Protein AF-A0A8H2ZQN6-F1 (afdb_monomer_lite)

Structure (mmCIF, N/CA/C/O backbone):
data_AF-A0A8H2ZQN6-F1
#
_entry.id   AF-A0A8H2ZQN6-F1
#
loop_
_atom_site.group_PDB
_atom_site.id
_atom_site.type_symbol
_atom_site.label_atom_id
_atom_site.label_alt_id
_atom_site.label_comp_id
_atom_site.label_asym_id
_atom_site.label_entity_id
_atom_site.label_seq_id
_atom_site.pdbx_PDB_ins_code
_atom_site.Cartn_x
_atom_site.Cartn_y
_atom_site.Cartn_z
_atom_site.occupancy
_atom_site.B_iso_or_equiv
_atom_site.auth_seq_id
_atom_site.auth_comp_id
_atom_site.auth_asym_id
_atom_site.auth_atom_id
_atom_site.pdbx_PDB_model_num
ATOM 1 N N . MET A 1 1 ? -56.447 -8.764 15.265 1.00 43.31 1 MET A N 1
ATOM 2 C CA . MET A 1 1 ? -55.412 -9.345 14.390 1.00 43.31 1 MET A CA 1
ATOM 3 C C . MET A 1 1 ? -54.597 -8.172 13.891 1.00 43.31 1 MET A C 1
ATOM 5 O O . MET A 1 1 ? -55.096 -7.368 13.116 1.00 43.31 1 MET A O 1
ATOM 9 N N . GLU A 1 2 ? -53.455 -7.976 14.535 1.00 46.53 2 GLU A N 1
ATOM 10 C CA . GLU A 1 2 ? -52.591 -6.804 14.416 1.00 46.53 2 GLU A CA 1
ATOM 11 C C . GLU A 1 2 ? -51.804 -6.855 13.109 1.00 46.53 2 GLU A C 1
ATOM 13 O O . GLU A 1 2 ? -51.263 -7.900 12.759 1.00 46.53 2 GLU A O 1
ATOM 18 N N . CYS A 1 3 ? -51.712 -5.723 12.421 1.00 36.25 3 CYS A N 1
ATOM 19 C CA . CYS A 1 3 ? -50.650 -5.422 11.464 1.00 36.25 3 CYS A CA 1
ATOM 20 C C . CYS A 1 3 ? -50.433 -3.908 11.515 1.00 36.25 3 CYS A C 1
ATOM 22 O O . CYS A 1 3 ? -50.798 -3.173 10.600 1.00 36.25 3 CYS A O 1
ATOM 24 N N . GLU A 1 4 ? -49.894 -3.430 12.637 1.00 41.22 4 GLU A N 1
ATOM 25 C CA . GLU A 1 4 ? -49.317 -2.093 12.675 1.00 41.22 4 GLU A CA 1
ATOM 26 C C . GLU A 1 4 ? -48.091 -2.075 11.761 1.00 41.22 4 GLU A C 1
ATOM 28 O O . GLU A 1 4 ? -47.075 -2.724 12.021 1.00 41.22 4 GLU A O 1
ATOM 33 N N . PHE A 1 5 ? -48.195 -1.326 10.665 1.00 46.28 5 PHE A N 1
ATOM 34 C CA . PHE A 1 5 ? -47.043 -0.906 9.884 1.00 46.28 5 PHE A CA 1
ATOM 35 C C . PHE A 1 5 ? -46.205 0.021 10.765 1.00 46.28 5 PHE A C 1
ATOM 37 O O . PHE A 1 5 ? -46.454 1.224 10.853 1.00 46.28 5 PHE A O 1
ATOM 44 N N . GLN A 1 6 ? -45.210 -0.545 11.446 1.00 47.81 6 GLN A N 1
ATOM 45 C CA . GLN A 1 6 ? -44.173 0.243 12.091 1.00 47.81 6 GLN A CA 1
ATOM 46 C C . GLN A 1 6 ? -43.396 0.976 10.996 1.00 47.81 6 GLN A C 1
ATOM 48 O O . GLN A 1 6 ? -42.540 0.402 10.323 1.00 47.81 6 GLN A O 1
ATOM 53 N N . LEU A 1 7 ? -43.738 2.252 10.812 1.00 44.84 7 LEU A N 1
ATOM 54 C CA . LEU A 1 7 ? -42.988 3.228 10.036 1.00 44.84 7 LEU A CA 1
ATOM 55 C C . LEU A 1 7 ? -41.527 3.151 10.487 1.00 44.84 7 LEU A C 1
ATOM 57 O O . LEU A 1 7 ? -41.179 3.528 11.608 1.00 44.84 7 LEU A O 1
ATOM 61 N N . THR A 1 8 ? -40.685 2.567 9.637 1.00 47.31 8 THR A N 1
ATOM 62 C CA . THR A 1 8 ? -39.280 2.313 9.926 1.00 47.31 8 THR A CA 1
ATOM 63 C C . THR A 1 8 ? -38.611 3.630 10.277 1.00 47.31 8 THR A C 1
ATOM 65 O O . THR A 1 8 ? -38.440 4.488 9.417 1.00 47.31 8 THR A O 1
ATOM 68 N N . LYS A 1 9 ? -38.258 3.776 11.554 1.00 48.06 9 LYS A N 1
ATOM 69 C CA . LYS A 1 9 ? -37.428 4.841 12.116 1.00 48.06 9 LYS A CA 1
ATOM 70 C C . LYS A 1 9 ? -36.316 5.184 11.118 1.00 48.06 9 LYS A C 1
ATOM 72 O O . LYS A 1 9 ? -35.408 4.370 10.951 1.00 48.06 9 LYS A O 1
ATOM 77 N N . GLU A 1 10 ? -36.441 6.329 10.439 1.00 48.16 10 GLU A N 1
ATOM 78 C CA . GLU A 1 10 ? -35.470 6.890 9.488 1.00 48.16 10 GLU A CA 1
ATOM 79 C C . GLU A 1 10 ? -34.058 6.664 10.039 1.00 48.16 10 GLU A C 1
ATOM 81 O O . GLU A 1 10 ? -33.629 7.270 11.028 1.00 48.16 10 GLU A O 1
ATOM 86 N N . LYS A 1 11 ? -33.375 5.659 9.487 1.00 60.38 11 LYS A N 1
ATOM 87 C CA . LYS A 1 11 ? -32.103 5.182 10.015 1.00 60.38 11 LYS A CA 1
ATOM 88 C C . LYS A 1 11 ? -31.082 6.225 9.584 1.00 60.38 11 LYS A C 1
ATOM 90 O O . LYS A 1 11 ? -30.734 6.270 8.409 1.00 60.38 11 LYS A O 1
ATOM 95 N N . LEU A 1 12 ? -30.659 7.079 10.525 1.00 54.03 12 LEU A N 1
ATOM 96 C CA . LEU A 1 12 ? -29.599 8.076 10.325 1.00 54.03 12 LEU A CA 1
ATOM 97 C C . LEU A 1 12 ? -28.499 7.506 9.416 1.00 54.03 12 LEU A C 1
ATOM 99 O O . LEU A 1 12 ? -28.129 6.337 9.604 1.00 54.03 12 LEU A O 1
ATOM 103 N N . PRO A 1 13 ? -27.967 8.296 8.463 1.00 62.41 13 PRO A N 1
ATOM 104 C CA . PRO A 1 13 ? -26.981 7.807 7.513 1.00 62.41 13 PRO A CA 1
ATOM 105 C C . PRO A 1 13 ? -25.854 7.117 8.277 1.00 62.41 13 PRO A C 1
ATOM 107 O O . PRO A 1 13 ? -25.272 7.672 9.213 1.00 62.41 13 PRO A O 1
ATOM 110 N N . THR A 1 14 ? -25.595 5.856 7.924 1.00 73.25 14 THR A N 1
ATOM 111 C CA . THR A 1 14 ? -24.514 5.097 8.551 1.00 73.25 14 THR A CA 1
ATOM 112 C C . THR A 1 14 ? -23.230 5.851 8.248 1.00 73.25 14 THR A C 1
ATOM 114 O O . THR A 1 14 ? -22.891 6.035 7.081 1.00 73.25 14 THR A O 1
ATOM 117 N N . SER A 1 15 ? -22.545 6.342 9.286 1.00 88.19 15 SER A N 1
ATOM 118 C CA . SER A 1 15 ? -21.300 7.075 9.077 1.00 88.19 15 SER A CA 1
ATOM 119 C C . SER A 1 15 ? -20.325 6.194 8.299 1.00 88.19 15 SER A C 1
ATOM 121 O O . SER A 1 15 ? -20.264 4.982 8.520 1.00 88.19 15 SER A O 1
ATOM 123 N N . LEU A 1 16 ? -19.549 6.796 7.395 1.00 90.12 16 LEU A N 1
ATOM 124 C CA . LEU A 1 16 ? -18.563 6.060 6.599 1.00 90.12 16 LEU A CA 1
ATOM 125 C C . LEU A 1 16 ? -17.634 5.233 7.499 1.00 90.12 16 LEU A C 1
ATOM 127 O O . LEU A 1 16 ? -17.326 4.086 7.194 1.00 90.12 16 LEU A O 1
ATOM 131 N N . LEU A 1 17 ? -17.261 5.792 8.654 1.00 90.31 17 LEU A N 1
ATOM 132 C CA . LEU A 1 17 ? -16.474 5.097 9.666 1.00 90.31 17 LEU A CA 1
ATOM 133 C C . LEU A 1 17 ? -17.173 3.821 10.147 1.00 90.31 17 LEU A C 1
ATOM 135 O O . LEU A 1 17 ? -16.547 2.768 10.191 1.00 90.31 17 LEU A O 1
ATOM 139 N N . ARG A 1 18 ? -18.467 3.890 10.481 1.00 90.62 18 ARG A N 1
ATOM 140 C CA . ARG A 1 18 ? -19.241 2.733 10.949 1.00 90.62 18 ARG A CA 1
ATOM 141 C C . ARG A 1 18 ? -19.399 1.667 9.865 1.00 90.62 18 ARG A C 1
ATOM 143 O O . ARG A 1 18 ? -19.366 0.485 10.187 1.00 90.62 18 ARG A O 1
ATOM 150 N N . LEU A 1 19 ? -19.546 2.076 8.605 1.00 91.50 19 LEU A N 1
ATOM 151 C CA . LEU A 1 19 ? -19.611 1.157 7.470 1.00 91.50 19 LEU A CA 1
ATOM 152 C C . LEU A 1 19 ? -18.270 0.438 7.259 1.00 91.50 19 LEU A C 1
ATOM 154 O O . LEU A 1 19 ? -18.228 -0.788 7.222 1.00 91.50 19 LEU A O 1
ATOM 158 N N . LEU A 1 20 ? -17.174 1.198 7.182 1.00 91.50 20 LEU A N 1
ATOM 159 C CA . LEU A 1 20 ? -15.830 0.665 6.943 1.00 91.50 20 LEU A CA 1
ATOM 160 C C . LEU A 1 20 ? -15.240 -0.066 8.156 1.00 91.50 20 LEU A C 1
ATOM 162 O O . LEU A 1 20 ? -14.285 -0.818 8.008 1.00 91.50 20 LEU A O 1
ATOM 166 N N . SER A 1 21 ? -15.801 0.116 9.355 1.00 91.38 21 SER A N 1
ATOM 167 C CA . SER A 1 21 ? -15.421 -0.678 10.537 1.00 91.38 21 SER A CA 1
ATOM 168 C C . SER A 1 21 ? -15.805 -2.155 10.393 1.00 91.38 21 SER A C 1
ATOM 170 O O . SER A 1 21 ? -15.301 -2.999 11.129 1.00 91.38 21 SER A O 1
ATOM 172 N N . ASN A 1 22 ? -16.702 -2.487 9.459 1.00 92.69 22 ASN A N 1
ATOM 173 C CA . ASN A 1 22 ? -16.946 -3.866 9.072 1.00 92.69 22 ASN A CA 1
ATOM 174 C C . ASN A 1 22 ? -15.816 -4.340 8.146 1.00 92.69 22 ASN A C 1
ATOM 176 O O . ASN A 1 22 ? -15.701 -3.879 7.010 1.00 92.69 22 ASN A O 1
ATOM 180 N N . THR A 1 23 ? -15.010 -5.287 8.624 1.00 90.94 23 THR A N 1
ATOM 181 C CA . THR A 1 23 ? -13.837 -5.804 7.905 1.00 90.94 23 THR A CA 1
ATOM 182 C C . THR A 1 23 ? -14.189 -6.437 6.562 1.00 90.94 23 THR A C 1
ATOM 184 O O . THR A 1 23 ? -13.428 -6.278 5.616 1.00 90.94 23 THR A O 1
ATOM 187 N N . LEU A 1 24 ? -15.358 -7.075 6.424 1.00 92.25 24 LEU A N 1
ATOM 188 C CA . LEU A 1 24 ? -15.804 -7.631 5.140 1.00 92.25 24 LEU A CA 1
ATOM 189 C C . LEU A 1 24 ? -16.017 -6.522 4.108 1.00 92.25 24 LEU A C 1
ATOM 191 O O . LEU A 1 24 ? -15.554 -6.625 2.975 1.00 92.25 24 LEU A O 1
ATOM 195 N N . ILE A 1 25 ? -16.681 -5.437 4.515 1.00 93.12 25 ILE A N 1
ATOM 196 C CA . ILE A 1 25 ? -16.926 -4.287 3.638 1.00 93.12 25 ILE A CA 1
ATOM 197 C C . ILE A 1 25 ? -15.606 -3.587 3.318 1.00 93.12 25 ILE A C 1
ATOM 199 O O . ILE A 1 25 ? -15.352 -3.239 2.165 1.00 93.12 25 ILE A O 1
ATOM 203 N N . LEU A 1 26 ? -14.738 -3.414 4.314 1.00 91.56 26 LEU A N 1
ATOM 204 C CA . LEU A 1 26 ? -13.419 -2.825 4.123 1.00 91.56 26 LEU A CA 1
ATOM 205 C C . LEU A 1 26 ? -12.602 -3.617 3.096 1.00 91.56 26 LEU A C 1
ATOM 207 O O . LEU A 1 26 ? -12.148 -3.046 2.113 1.00 91.56 26 LEU A O 1
ATOM 211 N N . TYR A 1 27 ? -12.486 -4.934 3.258 1.00 91.94 27 TYR A N 1
ATOM 212 C CA . TYR A 1 27 ? -11.694 -5.787 2.365 1.00 91.94 27 TYR A CA 1
ATOM 213 C C . TYR A 1 27 ? -12.266 -5.918 0.959 1.00 91.94 27 TYR A C 1
ATOM 215 O O . TYR A 1 27 ? -11.513 -6.176 0.020 1.00 91.94 27 TYR A O 1
ATOM 223 N N . GLN A 1 28 ? -13.576 -5.733 0.804 1.00 91.50 28 GLN A N 1
ATOM 224 C CA . GLN A 1 28 ? -14.209 -5.697 -0.507 1.00 91.50 28 GLN A CA 1
ATOM 225 C C . GLN A 1 28 ? -14.048 -4.332 -1.187 1.00 91.50 28 GLN A C 1
ATOM 227 O O . GLN A 1 28 ? -14.042 -4.259 -2.410 1.00 91.50 28 GLN A O 1
ATOM 232 N N . THR A 1 29 ? -13.916 -3.244 -0.425 1.00 91.31 29 THR A N 1
ATOM 233 C CA . THR A 1 29 ? -13.829 -1.880 -0.975 1.00 91.31 29 THR A CA 1
ATOM 234 C C . THR A 1 29 ? -12.396 -1.427 -1.231 1.00 91.31 29 THR A C 1
ATOM 236 O O . THR A 1 29 ? -12.155 -0.737 -2.220 1.00 91.31 29 THR A O 1
ATOM 239 N N . THR A 1 30 ? -11.430 -1.839 -0.404 1.00 90.38 30 THR A N 1
ATOM 240 C CA . THR A 1 30 ? -10.018 -1.447 -0.549 1.00 90.38 30 THR A CA 1
ATOM 241 C C . THR A 1 30 ? -9.396 -1.779 -1.912 1.00 90.38 30 THR A C 1
ATOM 243 O O . THR A 1 30 ? -8.687 -0.911 -2.417 1.00 90.38 30 THR A O 1
ATOM 246 N N . PRO A 1 31 ? -9.671 -2.923 -2.582 1.00 88.88 31 PRO A N 1
ATOM 247 C CA . PRO A 1 31 ? -9.060 -3.236 -3.880 1.00 88.88 31 PRO A CA 1
ATOM 248 C C . PRO A 1 31 ? -9.551 -2.332 -5.018 1.00 88.88 31 PRO A C 1
ATOM 250 O O . PRO A 1 31 ? -8.894 -2.216 -6.050 1.00 88.88 31 PRO A O 1
ATOM 253 N N . HIS A 1 32 ? -10.713 -1.699 -4.844 1.00 88.62 32 HIS A N 1
ATOM 254 C CA . HIS A 1 32 ? -11.319 -0.806 -5.832 1.00 88.62 32 HIS A CA 1
ATOM 255 C C . HIS A 1 32 ? -10.952 0.666 -5.608 1.00 88.62 32 HIS A C 1
ATOM 257 O O . HIS A 1 32 ? -11.343 1.525 -6.398 1.00 88.62 32 HIS A O 1
ATOM 263 N N . LEU A 1 33 ? -10.214 0.973 -4.537 1.00 87.62 33 LEU A N 1
ATOM 264 C CA . LEU A 1 33 ? -9.813 2.328 -4.189 1.00 87.62 33 LEU A CA 1
ATOM 265 C C . LEU A 1 33 ? -8.334 2.556 -4.529 1.00 87.62 33 LEU A C 1
ATOM 267 O O . LEU A 1 33 ? -7.490 1.718 -4.209 1.00 87.62 33 LEU A O 1
ATOM 271 N N . PRO A 1 34 ? -7.976 3.713 -5.112 1.00 85.25 34 PRO A N 1
ATOM 272 C CA . PRO A 1 34 ? -6.580 4.096 -5.251 1.00 85.25 34 PRO A CA 1
ATOM 273 C C . PRO A 1 34 ? -5.889 4.154 -3.885 1.00 85.25 34 PRO A C 1
ATOM 275 O O . PRO A 1 34 ? -6.452 4.645 -2.902 1.00 85.25 34 PRO A O 1
ATOM 278 N N . VAL A 1 35 ? -4.621 3.742 -3.836 1.00 85.06 35 VAL A N 1
ATOM 279 C CA . VAL A 1 35 ? -3.807 3.776 -2.607 1.00 85.06 35 VAL A CA 1
ATOM 280 C C . VAL A 1 35 ? -3.748 5.190 -2.021 1.00 85.06 35 VAL A C 1
ATOM 282 O O . VAL A 1 35 ? -3.836 5.374 -0.809 1.00 85.06 35 VAL A O 1
ATOM 285 N N . SER A 1 36 ? -3.662 6.212 -2.877 1.00 84.56 36 SER A N 1
ATOM 286 C CA . SER A 1 36 ? -3.695 7.619 -2.465 1.00 84.56 36 SER A CA 1
ATOM 287 C C . SER A 1 36 ? -4.978 7.981 -1.712 1.00 84.56 36 SER A C 1
ATOM 289 O O . SER A 1 36 ? -4.905 8.692 -0.711 1.00 84.56 36 SER A O 1
ATOM 291 N N . SER A 1 37 ? -6.131 7.459 -2.137 1.00 89.25 37 SER A N 1
ATOM 292 C CA . SER A 1 37 ? -7.421 7.664 -1.473 1.00 89.25 37 SER A CA 1
ATOM 293 C C . SER A 1 37 ? -7.474 6.981 -0.106 1.00 89.25 37 SER A C 1
ATOM 295 O O . SER A 1 37 ? -7.969 7.585 0.842 1.00 89.25 37 SER A O 1
ATOM 297 N N . LEU A 1 38 ? -6.915 5.773 0.035 1.00 89.62 38 LEU A N 1
ATOM 298 C CA . LEU A 1 38 ? -6.816 5.082 1.331 1.00 89.62 38 LEU A CA 1
ATOM 299 C C . LEU A 1 38 ? -5.915 5.841 2.314 1.00 89.62 38 LEU A C 1
ATOM 301 O O . LEU A 1 38 ? -6.274 6.036 3.477 1.00 89.62 38 LEU A O 1
ATOM 305 N N . LEU A 1 39 ? -4.765 6.328 1.841 1.00 88.88 39 LEU A N 1
ATOM 306 C CA . LEU A 1 39 ? -3.851 7.128 2.658 1.00 88.88 39 LEU A CA 1
ATOM 307 C C . LEU A 1 39 ? -4.474 8.473 3.055 1.00 88.88 39 LEU A C 1
ATOM 309 O O . LEU A 1 39 ? -4.343 8.884 4.209 1.00 88.88 39 LEU A O 1
ATOM 313 N N . ALA A 1 40 ? -5.177 9.134 2.129 1.00 90.81 40 ALA A N 1
ATOM 314 C CA . ALA A 1 40 ? -5.915 10.363 2.406 1.00 90.81 40 ALA A CA 1
ATOM 315 C C . ALA A 1 40 ? -7.026 10.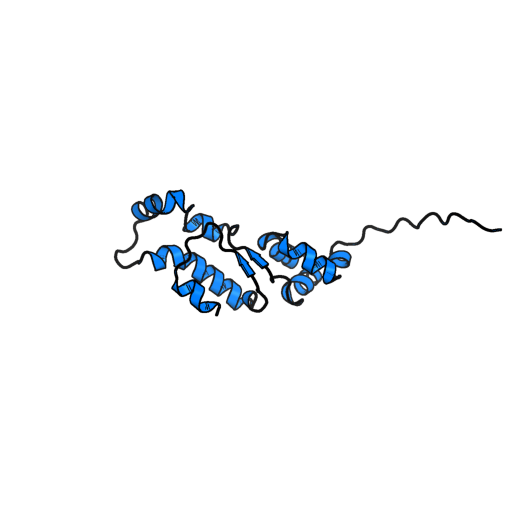122 3.436 1.00 90.81 40 ALA A C 1
ATOM 317 O O . ALA A 1 40 ? -7.154 10.902 4.378 1.00 90.81 40 ALA A O 1
ATOM 318 N N . LEU A 1 41 ? -7.762 9.011 3.323 1.00 91.56 41 LEU A N 1
ATOM 319 C CA . LEU A 1 41 ? -8.783 8.620 4.293 1.00 91.56 41 LEU A CA 1
ATOM 320 C C . LEU A 1 41 ? -8.176 8.450 5.690 1.00 91.56 41 LEU A C 1
ATOM 322 O O . LEU A 1 41 ? -8.677 9.039 6.648 1.00 91.56 41 LEU A O 1
ATOM 326 N N . GLY A 1 42 ? -7.047 7.745 5.804 1.00 90.44 42 GLY A N 1
ATOM 327 C CA . GLY A 1 42 ? -6.314 7.606 7.064 1.00 90.44 42 GLY A CA 1
ATOM 328 C C . GLY A 1 42 ? -5.778 8.929 7.632 1.00 90.44 42 GLY A C 1
ATOM 329 O O . GLY A 1 42 ? -5.559 9.029 8.837 1.00 90.44 42 GLY A O 1
ATOM 330 N N . ALA A 1 43 ? -5.587 9.955 6.799 1.00 91.88 43 ALA A N 1
ATOM 331 C CA . ALA A 1 43 ? -5.170 11.288 7.236 1.00 91.88 43 ALA A CA 1
ATOM 332 C C . ALA A 1 43 ? -6.332 12.158 7.754 1.00 91.88 43 ALA A C 1
ATOM 334 O O . ALA A 1 43 ? -6.080 13.148 8.438 1.00 91.88 43 ALA A O 1
ATOM 335 N N . THR A 1 44 ? -7.592 11.800 7.471 1.00 93.38 44 THR A N 1
ATOM 336 C CA . THR A 1 44 ? -8.757 12.613 7.870 1.00 93.38 44 THR A CA 1
ATOM 337 C C . THR A 1 44 ? -9.045 12.586 9.373 1.00 93.38 44 THR A C 1
ATOM 339 O O . THR A 1 44 ? -9.454 13.598 9.938 1.00 93.38 44 THR A O 1
ATOM 342 N N . SER A 1 45 ? -8.864 11.442 10.045 1.00 93.25 45 SER A N 1
ATOM 343 C CA . SER A 1 45 ? -9.173 11.296 11.473 1.00 93.25 45 SER A CA 1
ATOM 344 C C . SER A 1 45 ? -8.348 10.197 12.138 1.00 93.25 45 SER A C 1
ATOM 346 O O . SER A 1 45 ? -7.863 9.276 11.483 1.00 93.25 45 SER A O 1
ATOM 348 N N . LYS A 1 46 ? -8.228 10.253 13.473 1.00 93.50 46 LYS A N 1
ATOM 349 C CA . LYS A 1 46 ? -7.549 9.205 14.257 1.00 93.50 46 LYS A CA 1
ATOM 350 C C . LYS A 1 46 ? -8.219 7.839 14.084 1.00 93.50 46 LYS A C 1
ATOM 352 O O . LYS A 1 46 ? -7.517 6.848 13.937 1.00 93.50 46 LYS A O 1
ATOM 357 N N . SER A 1 47 ? -9.551 7.792 14.040 1.00 92.56 47 SER A N 1
ATOM 358 C CA . SER A 1 47 ? -10.298 6.543 13.861 1.00 92.56 47 SER A CA 1
ATOM 359 C C . SER A 1 47 ? -10.060 5.929 12.483 1.00 92.56 47 SER A C 1
ATOM 361 O O . SER A 1 47 ? -9.834 4.727 12.387 1.00 92.56 47 SER A O 1
ATOM 363 N N . PHE A 1 48 ? -10.030 6.742 11.419 1.00 93.25 48 PHE A N 1
ATOM 364 C CA . PHE A 1 48 ? -9.660 6.245 10.092 1.00 93.25 48 PHE A CA 1
ATOM 365 C C . PHE A 1 48 ? -8.186 5.855 10.017 1.00 93.25 48 PHE A C 1
ATOM 367 O O . PHE A 1 48 ? -7.857 4.865 9.374 1.00 93.25 48 PHE A O 1
ATOM 374 N N . LYS A 1 49 ? -7.295 6.576 10.704 1.00 92.25 49 LYS A N 1
ATOM 375 C CA . LYS A 1 49 ? -5.888 6.185 10.809 1.00 92.25 49 LYS A CA 1
ATOM 376 C C . LYS A 1 49 ? -5.748 4.792 11.421 1.00 92.25 49 LYS A C 1
ATOM 378 O O . LYS A 1 49 ? -5.020 3.967 10.884 1.00 92.25 49 LYS A O 1
ATOM 383 N N . GLU A 1 50 ? -6.442 4.505 12.518 1.00 92.31 50 GLU A N 1
ATOM 384 C CA . GLU A 1 50 ? -6.406 3.165 13.111 1.00 92.31 50 GLU A CA 1
ATOM 385 C C . GLU A 1 50 ? -7.003 2.114 12.176 1.00 92.31 50 GLU A C 1
ATOM 387 O O . GLU A 1 50 ? -6.386 1.077 11.958 1.00 92.31 50 GLU A O 1
ATOM 392 N N . LEU A 1 51 ? -8.139 2.418 11.553 1.00 91.94 51 LEU A N 1
ATOM 393 C CA . LEU A 1 51 ? -8.805 1.520 10.615 1.00 91.94 51 LEU A CA 1
ATOM 394 C C . LEU A 1 51 ? -7.929 1.170 9.401 1.00 91.94 51 LEU A C 1
ATOM 396 O O . LEU A 1 51 ? -7.924 0.026 8.970 1.00 91.94 51 LEU A O 1
ATOM 400 N N . ILE A 1 52 ? -7.165 2.128 8.871 1.00 91.00 52 ILE A N 1
ATOM 401 C CA . ILE A 1 52 ? -6.331 1.930 7.678 1.00 91.00 52 ILE A CA 1
ATOM 402 C C . ILE A 1 52 ? -4.970 1.307 8.004 1.00 91.00 52 ILE A C 1
ATOM 404 O O . ILE A 1 52 ? -4.497 0.471 7.243 1.00 91.00 52 ILE A O 1
ATOM 408 N N . TYR A 1 53 ? -4.324 1.709 9.103 1.00 89.56 53 TYR A N 1
ATOM 409 C CA . TYR A 1 53 ? -2.944 1.298 9.399 1.00 89.56 53 TYR A CA 1
ATOM 410 C C . TYR A 1 53 ? -2.821 0.156 10.416 1.00 89.56 53 TYR A C 1
ATOM 412 O O . TYR A 1 53 ? -1.747 -0.432 10.500 1.00 89.56 53 TYR A O 1
ATOM 420 N N . LYS A 1 54 ? -3.853 -0.137 11.223 1.00 88.94 54 LYS A N 1
ATOM 421 C CA . LYS A 1 54 ? -3.801 -1.232 12.214 1.00 88.94 54 LYS A CA 1
ATOM 422 C C . LYS A 1 54 ? -4.554 -2.485 11.790 1.00 88.94 54 LYS A C 1
ATOM 424 O O . LYS A 1 54 ? -4.248 -3.556 12.304 1.00 88.94 54 LYS A O 1
ATOM 429 N N . ILE A 1 55 ? -5.555 -2.363 10.919 1.00 88.25 55 ILE A N 1
ATOM 430 C CA . ILE A 1 55 ? -6.295 -3.530 10.436 1.00 88.25 55 ILE A CA 1
ATOM 431 C C . ILE A 1 55 ? -5.453 -4.214 9.355 1.00 88.25 55 ILE A C 1
ATOM 433 O O . ILE A 1 55 ? -5.041 -3.545 8.403 1.00 88.25 55 ILE A O 1
ATOM 437 N N . PRO A 1 56 ? -5.208 -5.530 9.468 1.00 86.56 56 PRO A N 1
ATOM 438 C CA . PRO A 1 56 ? -4.424 -6.243 8.476 1.00 86.56 56 PRO A CA 1
ATOM 439 C C . PRO A 1 56 ? -5.155 -6.297 7.136 1.00 86.56 56 PRO A C 1
ATOM 441 O O . PRO A 1 56 ? -6.381 -6.174 7.079 1.00 86.56 56 PRO A O 1
ATOM 444 N N . HIS A 1 57 ? -4.412 -6.515 6.054 1.00 87.00 57 HIS A N 1
ATOM 445 C CA . HIS A 1 57 ? -4.942 -6.715 4.692 1.00 87.00 57 HIS A CA 1
ATOM 446 C C . HIS A 1 57 ?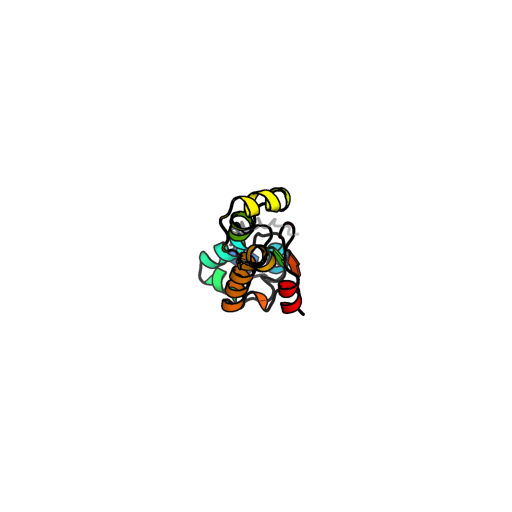 -5.647 -5.510 4.046 1.00 87.00 57 HIS A C 1
ATOM 448 O O . HIS A 1 57 ? -6.165 -5.628 2.933 1.00 87.00 57 HIS A O 1
ATOM 454 N N . VAL A 1 58 ? -5.622 -4.326 4.666 1.00 89.50 58 VAL A N 1
ATOM 455 C CA . VAL A 1 58 ? -6.118 -3.093 4.024 1.00 89.50 58 VAL A CA 1
ATOM 456 C C . VAL A 1 58 ? -5.341 -2.802 2.738 1.00 89.50 58 VAL A C 1
ATOM 458 O O . VAL A 1 58 ? -5.934 -2.435 1.727 1.00 89.50 58 VAL A O 1
ATOM 461 N N . PHE A 1 59 ? -4.031 -3.056 2.754 1.00 89.19 59 PHE A N 1
ATOM 462 C CA . PHE A 1 59 ? -3.130 -2.889 1.613 1.00 89.19 59 PHE A CA 1
ATOM 463 C C . PHE A 1 59 ? -2.862 -4.199 0.857 1.00 89.19 59 PHE A C 1
ATOM 465 O O . PHE A 1 59 ? -1.852 -4.311 0.172 1.00 89.19 59 PHE A O 1
ATOM 472 N N . ARG A 1 60 ? -3.764 -5.192 0.942 1.00 88.75 60 ARG A N 1
ATOM 473 C CA . ARG A 1 60 ? -3.592 -6.505 0.288 1.00 88.75 60 ARG A CA 1
ATOM 474 C C . ARG A 1 60 ? -3.284 -6.393 -1.208 1.00 88.75 60 ARG A C 1
ATOM 476 O O . ARG A 1 60 ? -2.457 -7.148 -1.714 1.00 88.75 60 ARG A O 1
ATOM 483 N N . TYR A 1 61 ? -3.937 -5.447 -1.882 1.00 87.88 61 TYR A N 1
ATOM 484 C CA . TYR A 1 61 ? -3.689 -5.103 -3.277 1.00 87.88 61 TYR A CA 1
ATOM 485 C C . TYR A 1 61 ? -3.066 -3.716 -3.342 1.00 87.88 61 TYR A C 1
ATOM 487 O O . TYR A 1 61 ? -3.724 -2.717 -3.043 1.00 87.88 61 TYR A O 1
ATOM 495 N N . LEU A 1 62 ? -1.801 -3.652 -3.743 1.00 87.00 62 LEU A N 1
ATOM 496 C CA . LEU A 1 62 ? -1.089 -2.397 -3.903 1.00 87.00 62 LEU A CA 1
ATOM 497 C C . LEU A 1 62 ? -0.847 -2.139 -5.386 1.00 87.00 62 LEU A C 1
ATOM 499 O O . LEU A 1 62 ? -0.027 -2.799 -6.017 1.00 87.00 62 LEU A O 1
ATOM 503 N N . LYS A 1 63 ? -1.551 -1.156 -5.945 1.00 85.62 63 LYS A N 1
ATOM 504 C CA . LYS A 1 63 ? -1.336 -0.708 -7.322 1.00 85.62 63 LYS A CA 1
ATOM 505 C C . LYS A 1 63 ? -0.458 0.534 -7.333 1.00 85.62 63 LYS A C 1
ATOM 507 O O . LYS A 1 63 ? -0.885 1.597 -6.879 1.00 85.62 63 LYS A O 1
ATOM 512 N N . LEU A 1 64 ? 0.760 0.403 -7.856 1.00 80.50 64 LEU A N 1
ATOM 513 C CA . LEU A 1 64 ? 1.687 1.529 -8.008 1.00 80.50 64 LEU A CA 1
ATOM 514 C C . LEU A 1 64 ? 1.591 2.195 -9.383 1.00 80.50 64 LEU A C 1
ATOM 516 O O . LEU A 1 64 ? 2.081 3.311 -9.544 1.00 80.50 64 LEU A O 1
ATOM 520 N N . SER A 1 65 ? 0.884 1.575 -10.333 1.00 71.06 65 SER A N 1
ATOM 521 C CA . SER A 1 65 ? 0.668 2.112 -11.680 1.00 71.06 65 SER A CA 1
ATOM 522 C C . SER A 1 65 ? 0.101 3.529 -11.698 1.00 71.06 65 SER A C 1
ATOM 524 O O . SER A 1 65 ? 0.329 4.239 -12.662 1.00 71.06 65 SER A O 1
ATOM 526 N N . ASP A 1 66 ? -0.633 3.963 -10.667 1.00 65.88 66 ASP A N 1
ATOM 527 C CA . ASP A 1 66 ? -1.268 5.291 -10.601 1.00 65.88 66 ASP A CA 1
ATOM 528 C C . ASP A 1 66 ? -0.499 6.311 -9.753 1.00 65.88 66 ASP A C 1
ATOM 530 O O . ASP A 1 66 ? -0.943 7.449 -9.563 1.00 65.88 66 ASP A O 1
ATOM 534 N N . VAL A 1 67 ? 0.678 5.936 -9.252 1.00 69.38 67 VAL A N 1
ATOM 535 C CA . VAL A 1 67 ? 1.491 6.817 -8.419 1.00 69.38 67 VAL A CA 1
ATOM 536 C C . VAL A 1 67 ? 2.181 7.855 -9.304 1.00 69.38 67 VAL A C 1
ATOM 538 O O . VAL A 1 67 ? 3.047 7.545 -10.121 1.00 69.38 67 VAL A O 1
ATOM 541 N N . LYS A 1 68 ? 1.797 9.124 -9.114 1.00 63.09 68 LYS A N 1
ATOM 542 C CA . LYS A 1 68 ? 2.301 10.272 -9.888 1.00 63.09 68 LYS A CA 1
ATOM 543 C C . LYS A 1 68 ? 3.827 10.393 -9.881 1.00 63.09 68 LYS A C 1
ATOM 545 O O . LYS A 1 68 ? 4.379 10.786 -10.899 1.00 63.09 68 LYS A O 1
ATOM 550 N N . SER A 1 69 ? 4.496 10.047 -8.776 1.00 60.84 69 SER A N 1
ATOM 551 C CA . SER A 1 69 ? 5.962 10.114 -8.701 1.00 60.84 69 SER A CA 1
ATOM 552 C C . SER A 1 69 ? 6.637 9.139 -9.663 1.00 60.84 69 SER A C 1
ATOM 554 O O . SER A 1 69 ? 7.649 9.492 -10.243 1.00 60.84 69 SER A O 1
ATOM 556 N N . VAL A 1 70 ? 6.043 7.966 -9.919 1.00 58.88 70 VAL A N 1
ATOM 557 C CA . VAL A 1 70 ? 6.596 7.037 -10.915 1.00 58.88 70 VAL A CA 1
ATOM 558 C C . VAL A 1 70 ? 6.352 7.553 -12.329 1.00 58.88 70 VAL A C 1
ATOM 560 O O . VAL A 1 70 ? 7.276 7.603 -13.130 1.00 58.88 70 VAL A O 1
ATOM 563 N N . LYS A 1 71 ? 5.124 8.000 -12.634 1.00 59.28 71 LYS A N 1
ATOM 564 C CA . LYS A 1 71 ? 4.782 8.501 -13.980 1.00 59.28 71 LYS A CA 1
ATOM 565 C C . LYS A 1 71 ? 5.583 9.745 -14.375 1.00 59.28 71 LYS A C 1
ATOM 567 O O . LYS A 1 71 ? 5.877 9.918 -15.552 1.00 59.28 71 LYS A O 1
ATOM 572 N N . SER A 1 72 ? 5.896 10.615 -13.412 1.00 57.72 72 SER A N 1
ATOM 573 C CA . SER A 1 72 ? 6.609 11.870 -13.668 1.00 57.72 72 SER A CA 1
ATOM 574 C C . SER A 1 72 ? 8.113 11.688 -13.875 1.00 57.72 72 SER A C 1
ATOM 576 O O . SER A 1 72 ? 8.709 12.526 -14.540 1.00 57.72 72 SER A O 1
ATOM 578 N N . GLU A 1 73 ? 8.718 10.642 -13.304 1.00 56.25 73 GLU A N 1
ATOM 579 C CA . GLU A 1 73 ? 10.168 10.395 -13.382 1.00 56.25 73 GLU A CA 1
ATOM 580 C C . GLU A 1 73 ? 10.525 9.385 -14.481 1.00 56.25 73 GLU A C 1
ATOM 582 O O . GLU A 1 73 ? 11.534 9.545 -15.159 1.00 56.25 73 GLU A O 1
ATOM 587 N N . VAL A 1 74 ? 9.677 8.377 -14.707 1.00 56.00 74 VAL A N 1
ATOM 588 C CA . VAL A 1 74 ? 9.955 7.285 -15.657 1.00 56.00 74 VAL A CA 1
ATOM 589 C C . VAL A 1 74 ? 9.441 7.588 -17.072 1.00 56.00 74 VAL A C 1
ATOM 591 O O . VAL A 1 74 ? 9.927 7.018 -18.045 1.00 56.00 74 VAL A O 1
ATOM 594 N N . GLY A 1 75 ? 8.483 8.513 -17.214 1.00 53.31 75 GLY A N 1
ATOM 595 C CA . GLY A 1 75 ? 7.734 8.681 -18.459 1.00 53.31 75 GLY A CA 1
ATOM 596 C C . GLY A 1 75 ? 6.864 7.463 -18.779 1.00 53.31 75 GLY A C 1
ATOM 597 O O . GLY A 1 75 ? 7.005 6.390 -18.197 1.00 53.31 75 GLY A O 1
ATOM 598 N N . SER A 1 76 ? 5.905 7.611 -19.692 1.00 53.91 76 SER A N 1
ATOM 599 C CA . SER A 1 76 ? 5.216 6.437 -20.240 1.00 53.91 76 SER A CA 1
ATOM 600 C C . SER A 1 76 ? 6.227 5.555 -20.975 1.00 53.91 76 SER A C 1
ATOM 602 O O . SER A 1 76 ? 7.112 6.090 -21.636 1.00 53.91 76 SER A O 1
ATOM 604 N N . ILE A 1 77 ? 6.068 4.227 -20.912 1.00 54.78 77 ILE A N 1
ATOM 605 C CA . ILE A 1 77 ? 6.932 3.244 -21.603 1.00 54.78 77 ILE A CA 1
ATOM 606 C C . ILE A 1 77 ? 7.195 3.635 -23.072 1.00 54.78 77 ILE A C 1
ATOM 608 O O . ILE A 1 77 ? 8.310 3.499 -23.559 1.00 54.78 77 ILE A O 1
ATOM 612 N N . ASP A 1 78 ? 6.195 4.216 -23.739 1.00 54.06 78 ASP A N 1
ATOM 613 C CA . ASP A 1 78 ? 6.260 4.680 -25.134 1.00 54.06 78 ASP A CA 1
ATOM 614 C C . ASP A 1 78 ? 7.244 5.852 -25.378 1.00 54.06 78 ASP A C 1
ATOM 616 O O . ASP A 1 78 ? 7.749 6.050 -26.478 1.00 54.06 78 ASP A O 1
ATOM 620 N N . ASN A 1 79 ? 7.584 6.614 -24.333 1.00 54.47 79 ASN A N 1
ATOM 621 C CA . ASN A 1 79 ? 8.465 7.786 -24.398 1.00 54.47 79 ASN A CA 1
ATOM 622 C C . ASN A 1 79 ? 9.850 7.552 -23.762 1.00 54.47 79 ASN A C 1
ATOM 624 O O . ASN A 1 79 ? 10.691 8.454 -23.806 1.00 54.47 79 ASN A O 1
ATOM 628 N N . GLY A 1 80 ? 10.112 6.372 -23.183 1.00 55.09 80 GLY A N 1
ATOM 629 C CA . GLY A 1 80 ? 11.320 6.100 -22.386 1.00 55.09 80 GLY A CA 1
ATOM 630 C C . GLY A 1 80 ? 12.624 6.375 -23.143 1.00 55.09 80 GLY A C 1
ATOM 631 O O . GLY A 1 80 ? 13.482 7.114 -22.664 1.00 55.09 80 GLY A O 1
ATOM 632 N N . GLY A 1 81 ? 12.718 5.916 -24.396 1.00 56.72 81 GLY A N 1
ATOM 633 C CA . GLY A 1 81 ? 13.898 6.140 -25.239 1.00 56.72 81 GLY A CA 1
ATOM 634 C C . GLY A 1 81 ? 14.145 7.605 -25.630 1.00 56.72 81 GLY A C 1
ATOM 635 O O . GLY A 1 81 ? 15.280 7.969 -25.937 1.00 56.72 81 GLY A O 1
ATOM 636 N N . GLN A 1 82 ? 13.116 8.460 -25.614 1.00 56.53 82 GLN A N 1
ATOM 637 C CA . GLN A 1 82 ? 13.275 9.900 -25.858 1.00 56.53 82 GLN A CA 1
ATOM 638 C C . GLN A 1 82 ? 13.684 10.638 -24.582 1.00 56.53 82 GLN A C 1
ATOM 640 O O . GLN A 1 82 ? 14.530 11.525 -24.632 1.00 56.53 82 GLN A O 1
ATOM 645 N N . ILE A 1 83 ? 13.125 10.259 -23.431 1.00 59.78 83 ILE A N 1
ATOM 646 C CA . ILE A 1 83 ? 13.434 10.892 -22.141 1.00 59.78 83 ILE A CA 1
ATOM 647 C C . ILE A 1 83 ? 14.887 10.614 -21.754 1.00 59.78 83 ILE A C 1
ATOM 649 O O . ILE A 1 83 ? 15.607 11.535 -21.390 1.00 59.78 83 ILE A O 1
ATOM 653 N N . TRP A 1 84 ? 15.358 9.384 -21.937 1.00 57.91 84 TRP A N 1
ATOM 654 C CA . TRP A 1 84 ? 16.729 8.988 -21.604 1.00 57.91 84 TRP A CA 1
ATOM 655 C C . TRP A 1 84 ? 17.793 9.709 -22.409 1.00 57.91 84 TRP A C 1
ATOM 657 O O . TRP A 1 84 ? 18.835 10.070 -21.879 1.00 57.91 84 TRP A O 1
ATOM 667 N N . ARG A 1 85 ? 17.513 9.955 -23.692 1.00 57.50 85 ARG A N 1
ATOM 668 C CA . ARG A 1 85 ? 18.415 10.704 -24.574 1.00 57.50 85 ARG A CA 1
ATOM 669 C C . ARG A 1 85 ? 18.411 12.207 -24.289 1.00 57.50 85 ARG A C 1
ATOM 671 O O . ARG A 1 85 ? 19.357 12.885 -24.669 1.00 57.50 85 ARG A O 1
ATOM 678 N N . ASN A 1 86 ? 17.359 12.719 -23.647 1.00 57.09 86 ASN A N 1
ATOM 679 C CA . ASN A 1 86 ? 17.191 14.140 -23.343 1.00 57.09 86 ASN A CA 1
ATOM 680 C C . ASN A 1 86 ? 17.595 14.508 -21.904 1.00 57.09 86 ASN A C 1
ATOM 682 O O . ASN A 1 86 ? 17.769 15.691 -21.613 1.00 57.09 86 ASN A O 1
ATOM 686 N N . VAL A 1 87 ? 17.736 13.532 -21.002 1.00 61.09 87 VAL A N 1
ATOM 687 C CA . VAL A 1 87 ? 18.263 13.755 -19.651 1.00 61.09 87 VAL A CA 1
ATOM 688 C C . VAL A 1 87 ? 19.786 13.640 -19.704 1.00 61.09 87 VAL A C 1
ATOM 690 O O . VAL A 1 87 ? 20.322 12.626 -20.136 1.00 61.09 87 VAL A O 1
ATOM 693 N N . GLN A 1 88 ? 20.492 14.680 -19.254 1.00 58.69 88 GLN A N 1
ATOM 694 C CA . GLN A 1 88 ? 21.940 14.638 -19.023 1.00 58.69 88 GLN A CA 1
ATOM 695 C C . GLN A 1 88 ? 22.225 13.738 -17.817 1.00 58.69 88 GLN A C 1
ATOM 697 O O . GLN A 1 88 ? 22.367 14.214 -16.691 1.00 58.69 88 GLN A O 1
ATOM 702 N N . LEU A 1 89 ? 22.218 12.429 -18.048 1.00 61.41 89 LEU A N 1
ATOM 703 C CA . LEU A 1 89 ? 22.642 11.441 -17.069 1.00 61.41 89 LEU A CA 1
ATOM 704 C C . LEU A 1 89 ? 24.166 11.381 -17.048 1.00 61.41 89 LEU A C 1
ATOM 706 O O . LEU A 1 89 ? 24.811 11.451 -18.093 1.00 61.41 89 LEU A O 1
ATOM 710 N N . ASP A 1 90 ? 24.722 11.291 -15.843 1.00 60.28 90 ASP A N 1
ATOM 711 C CA . ASP A 1 90 ? 26.140 11.004 -15.643 1.00 60.28 90 ASP A CA 1
ATOM 712 C C . ASP A 1 90 ? 26.466 9.649 -16.306 1.00 60.28 90 ASP A C 1
ATOM 714 O O . ASP A 1 90 ? 25.645 8.728 -16.269 1.00 60.28 90 ASP A O 1
ATOM 718 N N . GLU A 1 91 ? 27.629 9.523 -16.955 1.00 61.81 91 GLU A N 1
ATOM 719 C CA . GLU A 1 91 ? 27.989 8.373 -17.820 1.00 61.81 91 GLU A CA 1
ATOM 720 C C . GLU A 1 91 ? 28.032 7.024 -17.073 1.00 61.81 91 GLU A C 1
ATOM 722 O O . GLU A 1 91 ? 28.141 5.957 -17.673 1.00 61.81 91 GLU A O 1
ATOM 727 N N . ASN A 1 92 ? 27.949 7.070 -15.749 1.00 65.88 92 ASN A N 1
ATOM 728 C CA . ASN A 1 92 ? 27.988 5.951 -14.817 1.00 65.88 92 ASN A CA 1
ATOM 729 C C . ASN A 1 92 ? 26.590 5.483 -14.350 1.00 65.88 92 ASN A C 1
ATOM 731 O O . ASN A 1 92 ? 26.513 4.480 -13.637 1.00 65.88 92 ASN A O 1
ATOM 735 N N . VAL A 1 93 ? 25.498 6.155 -14.736 1.00 67.62 93 VAL A N 1
ATOM 736 C CA . VAL A 1 93 ? 24.128 5.728 -14.402 1.00 67.62 93 VAL A CA 1
ATOM 737 C C . VAL A 1 93 ? 23.671 4.660 -15.386 1.00 67.62 93 VAL A C 1
ATOM 739 O O . VAL A 1 93 ? 23.569 4.902 -16.589 1.00 67.62 93 VAL A O 1
ATOM 742 N N . THR A 1 94 ? 23.372 3.468 -14.873 1.00 74.19 94 THR A N 1
ATOM 743 C CA . THR A 1 94 ? 22.855 2.383 -15.707 1.00 74.19 94 THR A CA 1
ATOM 744 C C . THR A 1 94 ? 21.369 2.555 -16.014 1.00 74.19 94 THR A C 1
ATOM 746 O O . THR A 1 94 ? 20.631 3.267 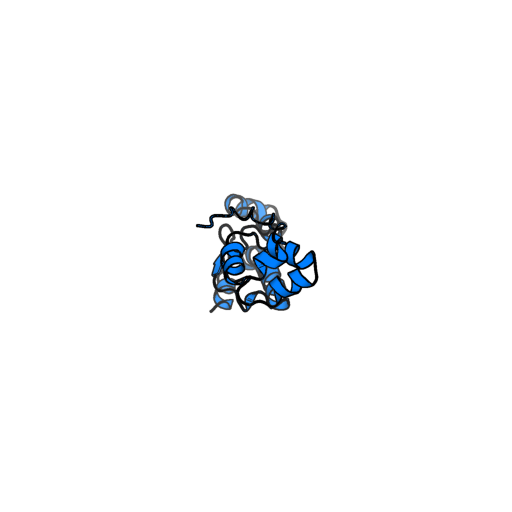-15.329 1.00 74.19 94 THR A O 1
ATOM 749 N N . GLU A 1 95 ? 20.921 1.841 -17.045 1.00 69.25 95 GLU A N 1
ATOM 750 C CA . GLU A 1 95 ? 19.516 1.731 -17.429 1.00 69.25 95 GLU A CA 1
ATOM 751 C C . GLU A 1 95 ? 18.621 1.336 -16.239 1.00 69.25 95 GLU A C 1
ATOM 753 O O . GLU A 1 95 ? 17.597 1.965 -15.940 1.00 69.25 95 GLU A O 1
ATOM 758 N N . ASP A 1 96 ? 19.071 0.323 -15.505 1.00 70.44 96 ASP A N 1
ATOM 759 C CA . ASP A 1 96 ? 18.381 -0.209 -14.339 1.00 70.44 96 ASP A CA 1
ATOM 760 C C . ASP A 1 96 ? 18.339 0.787 -13.172 1.00 70.44 96 ASP A C 1
ATOM 762 O O . ASP A 1 96 ? 17.354 0.818 -12.431 1.00 70.44 96 ASP A O 1
ATOM 766 N N . ASP A 1 97 ? 19.357 1.637 -13.013 1.00 73.56 97 ASP A N 1
ATOM 767 C CA . ASP A 1 97 ? 19.375 2.675 -11.977 1.00 73.56 97 ASP A CA 1
ATOM 768 C C . ASP A 1 97 ? 18.389 3.803 -12.287 1.00 73.56 97 ASP A C 1
ATOM 770 O O . ASP A 1 97 ? 17.702 4.290 -11.381 1.00 73.56 97 ASP A O 1
ATOM 774 N N . PHE A 1 98 ? 18.264 4.190 -13.559 1.00 73.81 98 PHE A N 1
ATOM 775 C CA . PHE A 1 98 ? 17.320 5.226 -13.965 1.00 73.81 98 PHE A CA 1
ATOM 776 C C . PHE A 1 98 ? 15.865 4.754 -13.846 1.00 73.81 98 PHE A C 1
ATOM 778 O O . PHE A 1 98 ? 15.044 5.440 -13.232 1.00 73.81 98 PHE A O 1
ATOM 785 N N . TYR A 1 99 ? 15.523 3.575 -14.385 1.00 73.56 99 TYR A N 1
ATOM 786 C CA . TYR A 1 99 ? 14.154 3.045 -14.274 1.00 73.56 99 TYR A CA 1
ATOM 787 C C . TYR A 1 99 ? 13.834 2.530 -12.862 1.00 73.56 99 TYR A C 1
ATOM 789 O O . TYR A 1 99 ? 12.703 2.657 -12.382 1.00 73.56 99 TYR A O 1
ATOM 797 N N . GLY A 1 100 ? 14.825 1.974 -12.165 1.00 73.31 100 GLY A N 1
ATOM 798 C CA . GLY A 1 100 ? 14.671 1.384 -10.839 1.00 73.31 100 GLY A CA 1
ATOM 799 C C . GLY A 1 100 ? 14.723 2.372 -9.684 1.00 73.31 100 GLY A C 1
ATOM 800 O O . GLY A 1 100 ? 14.114 2.106 -8.646 1.00 73.31 100 GLY A O 1
ATOM 801 N N . GLY A 1 101 ? 15.417 3.502 -9.825 1.00 75.94 101 GLY A N 1
ATOM 802 C CA . GLY A 1 101 ? 15.597 4.501 -8.767 1.00 75.94 101 GLY A CA 1
ATOM 803 C C . GLY A 1 101 ? 14.280 5.006 -8.156 1.00 75.94 101 GLY A C 1
ATOM 804 O O . GLY A 1 101 ? 14.087 4.861 -6.940 1.00 75.94 101 GLY A O 1
ATOM 805 N N . PRO A 1 102 ? 13.333 5.517 -8.969 1.00 75.00 102 PRO A N 1
ATOM 806 C CA . PRO A 1 102 ? 12.023 5.982 -8.503 1.00 75.00 102 PRO A CA 1
ATOM 807 C C . PRO A 1 102 ? 11.247 4.902 -7.743 1.00 75.00 102 PRO A C 1
ATOM 809 O O . PRO A 1 102 ? 10.699 5.136 -6.658 1.00 75.00 102 PRO A O 1
ATOM 812 N N . LEU A 1 103 ? 11.245 3.680 -8.284 1.00 77.75 103 LEU A N 1
ATOM 813 C CA . LEU A 1 103 ? 10.604 2.528 -7.662 1.00 77.75 103 LEU A CA 1
ATOM 814 C C . LEU A 1 103 ? 11.272 2.190 -6.329 1.00 77.75 103 LEU A C 1
ATOM 816 O O . LEU A 1 103 ? 10.580 2.149 -5.310 1.00 77.75 103 LEU A O 1
ATOM 820 N N . ARG A 1 104 ? 12.601 2.036 -6.287 1.00 79.12 104 ARG A N 1
ATOM 821 C CA . ARG A 1 104 ? 13.371 1.776 -5.054 1.00 79.12 104 ARG A CA 1
ATOM 822 C C . ARG A 1 104 ? 13.063 2.810 -3.970 1.00 79.12 104 ARG A C 1
ATOM 824 O O . ARG A 1 104 ? 12.852 2.442 -2.812 1.00 79.12 104 ARG A O 1
ATOM 831 N N . GLY A 1 105 ? 12.954 4.087 -4.335 1.00 78.25 105 GLY A N 1
ATOM 832 C CA . GLY A 1 105 ? 12.553 5.156 -3.419 1.00 78.25 105 GLY A CA 1
ATOM 833 C C . GLY A 1 105 ? 11.158 4.944 -2.821 1.00 78.25 105 GLY A C 1
ATOM 834 O O . GLY A 1 105 ? 10.965 5.091 -1.608 1.00 78.25 105 GLY A O 1
ATOM 835 N N . ILE A 1 106 ? 10.183 4.553 -3.642 1.00 80.44 106 ILE A N 1
ATOM 836 C CA . ILE A 1 106 ? 8.819 4.247 -3.189 1.00 80.44 106 ILE A CA 1
ATOM 837 C C . ILE A 1 106 ? 8.806 3.007 -2.300 1.00 80.44 106 ILE A C 1
ATOM 839 O O . ILE A 1 106 ? 8.234 3.062 -1.212 1.00 80.44 106 ILE A O 1
ATOM 843 N N . PHE A 1 107 ? 9.477 1.924 -2.692 1.00 80.94 107 PHE A N 1
ATOM 844 C CA . PHE A 1 107 ? 9.569 0.713 -1.873 1.00 80.94 107 PHE A CA 1
ATOM 845 C C . PHE A 1 107 ? 10.216 0.985 -0.518 1.00 80.94 107 PHE A C 1
ATOM 847 O O . PHE A 1 107 ? 9.675 0.557 0.500 1.00 80.94 107 PHE A O 1
ATOM 854 N N . ASN A 1 108 ? 11.283 1.784 -0.460 1.00 82.25 108 ASN A N 1
ATOM 855 C CA . ASN A 1 108 ? 11.895 2.199 0.805 1.00 82.25 108 ASN A CA 1
ATOM 856 C C . ASN A 1 108 ? 10.922 3.003 1.690 1.00 82.25 108 ASN A C 1
ATOM 858 O O . ASN A 1 108 ? 10.860 2.807 2.910 1.00 82.25 108 ASN A O 1
ATOM 862 N N . ARG A 1 109 ? 10.095 3.873 1.096 1.00 82.56 109 ARG A N 1
ATOM 863 C CA . ARG A 1 109 ? 9.046 4.609 1.829 1.00 82.56 109 ARG A CA 1
ATOM 864 C C . ARG A 1 109 ? 7.915 3.697 2.309 1.00 82.56 109 ARG A C 1
ATOM 866 O O . ARG A 1 109 ? 7.420 3.884 3.417 1.00 82.56 109 ARG A O 1
ATOM 873 N N . LEU A 1 110 ? 7.505 2.717 1.508 1.00 82.19 110 LEU A N 1
ATOM 874 C CA . LEU A 1 110 ? 6.471 1.750 1.885 1.00 82.19 110 LEU A CA 1
ATOM 875 C C . LEU A 1 110 ? 6.973 0.803 2.983 1.00 82.19 110 LEU A C 1
ATOM 877 O O . LEU A 1 110 ? 6.253 0.545 3.949 1.00 82.19 110 LEU A O 1
ATOM 881 N N . ARG A 1 111 ? 8.230 0.357 2.881 1.00 82.88 111 ARG A N 1
ATOM 882 C CA . ARG A 1 111 ? 8.906 -0.489 3.870 1.00 82.88 111 ARG A CA 1
ATOM 883 C C . ARG A 1 111 ? 9.079 0.223 5.206 1.00 82.88 111 ARG A C 1
ATOM 885 O O . ARG A 1 111 ? 8.719 -0.339 6.230 1.00 82.88 111 ARG A O 1
ATOM 892 N N . SER A 1 112 ? 9.543 1.475 5.209 1.00 82.50 112 SER A N 1
ATOM 893 C CA . SER A 1 112 ? 9.693 2.253 6.456 1.00 82.50 112 SER A CA 1
ATOM 894 C C . SER A 1 112 ? 8.365 2.518 7.175 1.00 82.50 112 SER A C 1
ATOM 896 O O . SER A 1 112 ? 8.352 2.766 8.377 1.00 82.50 112 SER A O 1
ATOM 898 N N . ARG A 1 113 ? 7.236 2.427 6.460 1.00 79.75 113 ARG A N 1
ATOM 899 C CA . ARG A 1 113 ? 5.880 2.530 7.018 1.00 79.75 113 ARG A CA 1
ATOM 900 C C . ARG A 1 113 ? 5.229 1.177 7.312 1.00 79.75 113 ARG A C 1
ATOM 902 O O . ARG A 1 113 ? 4.055 1.161 7.666 1.00 79.75 113 ARG A O 1
ATOM 909 N N . ASN A 1 114 ? 5.960 0.069 7.160 1.00 80.62 114 ASN A N 1
ATOM 910 C CA . ASN A 1 114 ? 5.459 -1.299 7.326 1.00 80.62 114 ASN A CA 1
ATOM 911 C C . ASN A 1 114 ? 4.244 -1.636 6.442 1.00 80.62 114 ASN A C 1
ATOM 913 O O . ASN A 1 114 ? 3.484 -2.547 6.747 1.00 80.62 114 ASN A O 1
ATOM 917 N N . LEU A 1 115 ? 4.062 -0.921 5.327 1.00 81.69 115 LEU A N 1
ATOM 918 C CA . LEU A 1 115 ? 2.909 -1.111 4.443 1.00 81.69 115 LEU A CA 1
ATOM 919 C C . LEU A 1 115 ? 3.047 -2.343 3.552 1.00 81.69 115 LEU A C 1
ATOM 921 O O . LEU A 1 115 ? 2.040 -2.850 3.081 1.00 81.69 115 LEU A O 1
ATOM 925 N N . LEU A 1 116 ? 4.277 -2.813 3.322 1.00 80.75 116 LEU A N 1
ATOM 926 C CA . LEU A 1 116 ? 4.555 -3.976 2.476 1.00 80.75 116 LEU A CA 1
ATOM 927 C C . LEU A 1 116 ? 4.287 -5.319 3.168 1.00 80.75 116 LEU A C 1
ATOM 929 O O . LEU A 1 116 ? 4.211 -6.323 2.476 1.00 80.75 116 LEU A O 1
ATOM 933 N N . LEU A 1 117 ? 4.140 -5.350 4.499 1.00 80.88 117 LEU A N 1
ATOM 934 C CA . LEU A 1 117 ? 4.029 -6.604 5.261 1.00 80.88 117 LEU A CA 1
ATOM 935 C C . LEU A 1 117 ? 2.772 -7.412 4.910 1.00 80.88 117 LEU A C 1
ATOM 937 O O . LEU A 1 117 ? 2.827 -8.635 4.875 1.00 80.88 117 LEU A O 1
ATOM 941 N N . ASP A 1 118 ? 1.667 -6.727 4.609 1.00 83.00 118 ASP A N 1
ATOM 942 C C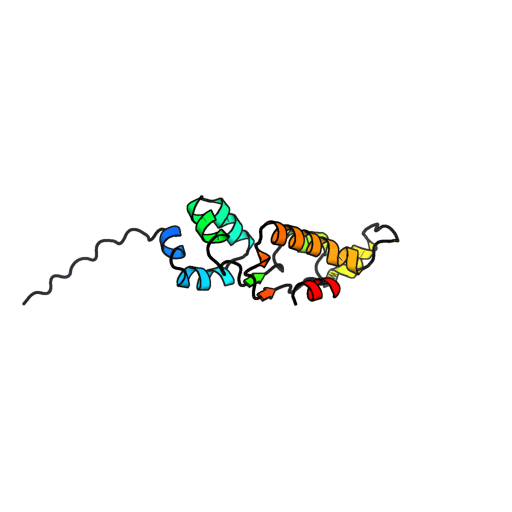A . ASP A 1 118 ? 0.369 -7.355 4.334 1.00 83.00 118 ASP A CA 1
ATOM 943 C C . ASP A 1 118 ? -0.011 -7.344 2.843 1.00 83.00 118 ASP A C 1
ATOM 945 O O . ASP A 1 118 ? -1.145 -7.689 2.485 1.00 83.00 118 ASP A O 1
ATOM 949 N N . VAL A 1 119 ? 0.905 -6.920 1.966 1.00 87.81 119 VAL A N 1
ATOM 950 C CA . VAL A 1 119 ? 0.670 -6.883 0.516 1.00 87.81 119 VAL A CA 1
ATOM 951 C C . VAL A 1 119 ? 0.781 -8.302 -0.029 1.00 87.81 119 VAL A C 1
ATOM 953 O O . VAL A 1 119 ? 1.827 -8.931 0.070 1.00 87.81 119 VAL A O 1
ATOM 956 N N . GLN A 1 120 ? -0.291 -8.799 -0.644 1.00 87.62 120 GLN A N 1
ATOM 957 C CA . GLN A 1 120 ? -0.295 -10.100 -1.328 1.00 87.62 120 GLN A CA 1
ATOM 958 C C . GLN A 1 120 ? -0.168 -9.946 -2.839 1.00 87.62 120 GLN A C 1
ATOM 960 O O . GLN A 1 120 ? 0.291 -10.850 -3.530 1.00 87.62 120 GLN A O 1
ATOM 965 N N . THR A 1 121 ? -0.614 -8.815 -3.377 1.00 87.75 121 THR A N 1
ATOM 966 C CA . THR A 1 121 ? -0.571 -8.556 -4.811 1.00 87.75 121 THR A CA 1
ATOM 967 C C . THR A 1 121 ? -0.096 -7.139 -5.051 1.00 87.75 121 THR A C 1
ATOM 969 O O . THR A 1 121 ? -0.717 -6.168 -4.614 1.00 87.75 121 THR A O 1
ATOM 972 N N . LEU A 1 122 ? 1.007 -7.038 -5.778 1.00 87.00 122 LEU A N 1
ATOM 973 C CA . LEU A 1 122 ? 1.614 -5.790 -6.190 1.00 87.00 122 LEU A CA 1
ATOM 974 C C . LEU A 1 122 ? 1.422 -5.629 -7.698 1.00 87.00 122 LEU A C 1
ATOM 976 O O . LEU A 1 122 ? 1.890 -6.454 -8.477 1.00 87.00 122 LEU A O 1
ATOM 980 N N . ILE A 1 123 ? 0.714 -4.578 -8.101 1.00 86.00 123 ILE A N 1
ATOM 981 C CA . ILE A 1 123 ? 0.397 -4.293 -9.502 1.00 86.00 123 ILE A CA 1
ATOM 982 C C . ILE A 1 123 ? 1.288 -3.141 -9.963 1.00 86.00 123 ILE A C 1
ATOM 984 O O . ILE A 1 123 ? 1.185 -2.017 -9.454 1.00 86.00 123 ILE A O 1
ATOM 988 N N . LEU A 1 124 ? 2.165 -3.442 -10.919 1.00 82.38 124 LEU A N 1
ATOM 989 C CA . LEU A 1 124 ? 3.163 -2.525 -11.480 1.00 82.38 124 LEU A CA 1
ATOM 990 C C . LEU A 1 124 ? 2.904 -2.228 -12.965 1.00 82.38 124 LEU A C 1
ATOM 992 O O . LEU A 1 124 ? 3.803 -1.779 -13.667 1.00 82.38 124 LEU A O 1
ATOM 996 N N . ASP A 1 125 ? 1.683 -2.472 -13.448 1.00 80.69 125 ASP A N 1
ATOM 997 C CA . ASP A 1 125 ? 1.321 -2.296 -14.856 1.00 80.69 125 ASP A CA 1
ATOM 998 C C . ASP A 1 125 ? 1.733 -0.914 -15.372 1.00 80.69 125 ASP A C 1
ATOM 1000 O O . ASP A 1 125 ? 1.470 0.104 -14.721 1.00 80.69 125 ASP A O 1
ATOM 1004 N N . GLY A 1 126 ? 2.352 -0.883 -16.552 1.00 73.00 126 GLY A N 1
ATOM 1005 C CA . GLY A 1 126 ? 2.792 0.352 -17.200 1.00 73.00 126 GLY A CA 1
ATOM 1006 C C . GLY A 1 126 ? 4.089 0.949 -16.645 1.00 73.00 126 GLY A C 1
ATOM 1007 O O . GLY A 1 126 ? 4.421 2.072 -17.023 1.00 73.00 126 GLY A O 1
ATOM 1008 N N . LEU A 1 127 ? 4.810 0.233 -15.775 1.00 75.06 127 LEU A N 1
ATOM 1009 C CA . LEU A 1 127 ? 6.098 0.649 -15.216 1.00 75.06 127 LEU A CA 1
ATOM 1010 C C . LEU A 1 127 ? 7.230 -0.247 -15.738 1.00 75.06 127 LEU A C 1
ATOM 1012 O O . LEU A 1 127 ? 7.054 -1.458 -15.856 1.00 75.06 127 LEU A O 1
ATOM 1016 N N . SER A 1 128 ? 8.397 0.344 -16.017 1.00 71.81 128 SER A N 1
ATOM 1017 C CA . SER A 1 128 ? 9.625 -0.419 -16.268 1.00 71.81 128 SER A CA 1
ATOM 1018 C C . SER A 1 128 ? 10.187 -0.879 -14.922 1.00 71.81 128 SER A C 1
ATOM 1020 O O . SER A 1 128 ? 10.549 -0.050 -14.086 1.00 71.81 128 SER A O 1
ATOM 1022 N N . VAL A 1 129 ? 10.167 -2.189 -14.668 1.00 71.25 129 VAL A N 1
ATOM 1023 C CA . VAL A 1 129 ? 10.580 -2.781 -13.389 1.00 71.25 129 VAL A CA 1
ATOM 1024 C C . VAL A 1 129 ? 11.863 -3.579 -13.619 1.00 71.25 129 VAL A C 1
ATOM 1026 O O . VAL A 1 129 ? 11.799 -4.600 -14.304 1.00 71.25 129 VAL A O 1
ATOM 1029 N N . PRO A 1 130 ? 13.012 -3.157 -13.062 1.00 71.38 130 PRO A N 1
ATOM 1030 C CA . PRO A 1 130 ? 14.251 -3.909 -13.211 1.00 71.38 130 PRO A CA 1
ATOM 1031 C C . PRO A 1 130 ? 14.187 -5.235 -12.447 1.00 71.38 130 PRO A C 1
ATOM 1033 O O . PRO A 1 130 ? 13.540 -5.344 -11.399 1.00 71.38 130 PRO A O 1
ATOM 1036 N N . SER A 1 131 ? 14.891 -6.242 -12.963 1.00 69.94 131 SER A N 1
ATOM 1037 C CA . SER A 1 131 ? 14.858 -7.629 -12.475 1.00 69.94 131 SER A CA 1
ATOM 1038 C C . SER A 1 131 ? 15.208 -7.759 -10.988 1.00 69.94 131 SER A C 1
ATOM 1040 O O . SER A 1 131 ?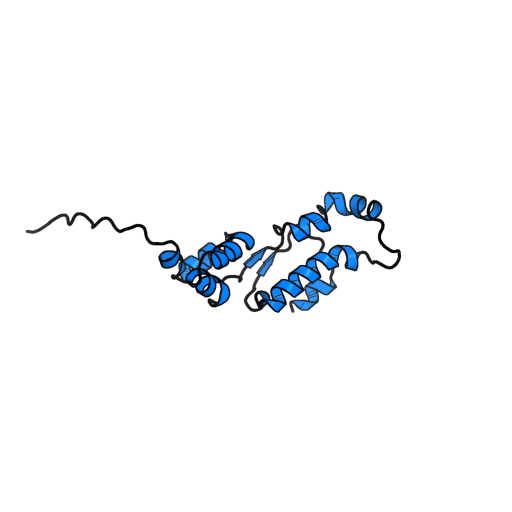 14.551 -8.500 -10.255 1.00 69.94 131 SER A O 1
ATOM 1042 N N . ASP A 1 132 ? 16.168 -6.965 -10.510 1.00 68.38 132 ASP A N 1
ATOM 1043 C CA . ASP A 1 132 ? 16.598 -6.944 -9.105 1.00 68.38 132 ASP A CA 1
ATOM 1044 C C . ASP A 1 132 ? 15.471 -6.570 -8.135 1.00 68.38 132 ASP A C 1
ATOM 1046 O O . ASP A 1 132 ? 15.475 -6.961 -6.969 1.00 68.38 132 ASP A O 1
ATOM 1050 N N . LEU A 1 133 ? 14.497 -5.790 -8.604 1.00 67.56 133 LEU A N 1
ATOM 1051 C CA . LEU A 1 133 ? 13.394 -5.291 -7.789 1.00 67.56 133 LEU A CA 1
ATOM 1052 C C . LEU A 1 133 ? 12.333 -6.372 -7.544 1.00 67.56 133 LEU A C 1
ATOM 1054 O O . LEU A 1 133 ? 11.654 -6.346 -6.520 1.00 67.56 133 LEU A O 1
ATOM 1058 N N . VAL A 1 134 ? 12.228 -7.347 -8.449 1.00 64.25 134 VAL A N 1
ATOM 1059 C CA . VAL A 1 134 ? 11.296 -8.478 -8.340 1.00 64.25 134 VAL A CA 1
ATOM 1060 C C . VAL A 1 134 ? 11.819 -9.534 -7.361 1.00 64.25 134 VAL A C 1
ATOM 1062 O O . VAL A 1 134 ? 11.031 -10.130 -6.629 1.00 64.25 134 VAL A O 1
ATOM 1065 N N . MET A 1 135 ? 13.142 -9.713 -7.267 1.00 57.91 135 MET A N 1
ATOM 1066 C CA . MET A 1 135 ? 13.767 -10.673 -6.344 1.00 57.91 135 MET A CA 1
ATOM 1067 C C . MET A 1 135 ? 13.551 -10.352 -4.857 1.00 57.91 135 MET A C 1
ATOM 1069 O O . MET A 1 135 ? 13.654 -11.243 -4.024 1.00 57.91 135 MET A O 1
ATOM 1073 N N . VAL A 1 136 ? 13.238 -9.102 -4.503 1.00 53.91 136 VAL A N 1
ATOM 1074 C CA . VAL A 1 136 ? 13.050 -8.670 -3.102 1.00 53.91 136 VAL A CA 1
ATOM 1075 C C . VAL A 1 136 ? 11.683 -9.094 -2.530 1.00 53.91 136 VAL A C 1
ATOM 1077 O O . VAL A 1 136 ? 11.444 -8.938 -1.333 1.00 53.91 136 VAL A O 1
ATOM 1080 N N . PHE A 1 137 ? 10.786 -9.632 -3.366 1.00 50.50 137 PHE A N 1
ATOM 1081 C CA . PHE A 1 137 ? 9.424 -10.039 -2.989 1.00 50.50 137 PHE A CA 1
ATOM 1082 C C . PHE A 1 137 ? 9.208 -11.558 -2.882 1.00 50.50 137 PHE A C 1
ATOM 1084 O O .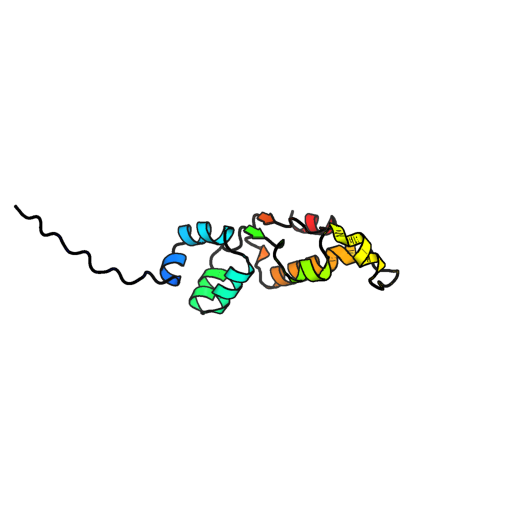 PHE A 1 137 ? 8.073 -11.973 -2.644 1.00 50.50 137 PHE A O 1
ATOM 1091 N N . GLN A 1 138 ? 10.256 -12.371 -3.058 1.00 42.97 138 GLN A N 1
ATOM 1092 C CA . GLN A 1 138 ? 10.246 -13.817 -2.782 1.00 42.97 138 GLN A CA 1
ATOM 1093 C C . GLN A 1 138 ? 10.809 -14.111 -1.392 1.00 42.97 138 GLN A C 1
ATOM 1095 O O . GLN A 1 138 ? 10.270 -15.036 -0.745 1.00 42.97 138 GLN A O 1
#

Sequence (138 aa):
MECEFQLTKEKLPTSLLRLLSNTLILYQTTPHLPVSSLLALGATSKSFKELIYKIPHVFRYLKLSDVKSVKSEVGSIDNGGQIWRNVQLDENVTEDDFYGGPLRGIFNRLRSRNLLLDVQTLILDGLSVPSDLVMVFQ

Foldseek 3Di:
DDDPPPPPDPPPPQPPLNQCVPVVSLLVCLQVDAPVVLVVQLVPDVSSVCSSQVDAQSPQEHECQPPPLLCVQQPFPVCNVVVVVVDPDDPPQDPCCSQVVSVVVVVVVCVVSVVCVRHNHYHDPRGDHDPVNVVVND

Secondary structure (DSSP, 8-state):
------------PPPHHHHHTSHHHHHHHGGGS-HHHHHHHHHH-HHHHHHHHTSTTTTSEEE-TT-HHHHHHH--GGGHHHHHHHS---TT--HHHHHHHHHHHHHHHHHHTTTTTT-SEEE-TTS---HHHHGGG-

Organism: NCBI:txid28548

pLDDT: mean 74.72, std 15.49, range [36.25, 93.5]

Radius of gyration: 21.53 Å; chains: 1; bounding box: 83×28×40 Å